Protein AF-A0A2N0MJ46-F1 (afdb_monomer_lite)

Foldseek 3Di:
DLPDDPVNVVCVVVVNDDDDPSSLCSVCVVVVHDSVVVDDDPPDQDFWDKAAEDDDDDPPPPPPDADDWFFWAWDDDPPGIYTYTCDDPVVVVVVVDDGPFIFRHAQDPPRMTTTRD

Radius of gyration: 18.09 Å; chains: 1; bounding box: 48×27×43 Å

Structure (mmCIF, N/CA/C/O backbone):
data_AF-A0A2N0MJ46-F1
#
_entry.id   AF-A0A2N0MJ46-F1
#
loop_
_atom_site.group_PDB
_atom_site.id
_atom_site.type_symbol
_atom_site.label_atom_id
_atom_site.label_alt_id
_atom_site.label_comp_id
_atom_site.label_asym_id
_atom_site.label_entity_id
_atom_site.label_seq_id
_atom_site.pdbx_PDB_ins_code
_atom_site.Cartn_x
_atom_site.Cartn_y
_atom_site.Cartn_z
_atom_site.occupancy
_atom_site.B_iso_or_equiv
_atom_site.auth_seq_id
_atom_site.auth_comp_id
_atom_site.auth_asym_id
_atom_site.auth_atom_id
_atom_site.pdbx_PDB_model_num
ATOM 1 N N . MET A 1 1 ? -19.581 -3.647 9.962 1.00 55.12 1 MET A N 1
ATOM 2 C CA . MET A 1 1 ? -19.184 -2.221 9.886 1.00 55.12 1 MET A CA 1
ATOM 3 C C . MET A 1 1 ? -18.593 -1.811 11.228 1.00 55.12 1 MET A C 1
ATOM 5 O O . MET A 1 1 ? -19.254 -2.005 12.239 1.00 55.12 1 MET A O 1
ATOM 9 N N . ALA A 1 2 ? -17.362 -1.299 11.264 1.00 61.75 2 ALA A N 1
ATOM 10 C CA . ALA A 1 2 ? -16.592 -1.072 12.497 1.00 61.75 2 ALA A CA 1
ATOM 11 C C . ALA A 1 2 ? -17.098 0.084 13.399 1.00 61.75 2 ALA A C 1
ATOM 13 O O . ALA A 1 2 ? -16.410 0.467 14.335 1.00 61.75 2 ALA A O 1
ATOM 14 N N . GLY A 1 3 ? -18.298 0.632 13.159 1.00 71.75 3 GLY A N 1
ATOM 15 C CA . GLY A 1 3 ? -18.901 1.681 13.995 1.00 71.75 3 GLY A CA 1
ATOM 16 C C . GLY A 1 3 ? -18.181 3.033 13.950 1.00 71.75 3 GLY A C 1
ATOM 17 O O . GLY A 1 3 ? -18.291 3.804 14.894 1.00 71.75 3 GLY A O 1
ATOM 18 N N . ILE A 1 4 ? -17.435 3.306 12.877 1.00 79.00 4 ILE A N 1
ATOM 19 C CA . ILE A 1 4 ? -16.627 4.518 12.702 1.00 79.00 4 ILE A CA 1
ATOM 20 C C . ILE A 1 4 ? -17.456 5.558 11.936 1.00 79.00 4 ILE A C 1
ATOM 22 O O . ILE A 1 4 ? -18.102 5.220 10.941 1.00 79.00 4 ILE A O 1
ATOM 26 N N . SER A 1 5 ? -17.459 6.817 12.386 1.00 82.56 5 SER A N 1
ATOM 27 C CA . SER A 1 5 ? -18.126 7.901 11.654 1.00 82.56 5 SER A CA 1
ATOM 28 C C . SER A 1 5 ? -17.392 8.200 10.339 1.00 82.56 5 SER A C 1
ATOM 30 O O . SER A 1 5 ? -16.179 8.011 10.239 1.00 82.56 5 SER A O 1
ATOM 32 N N . ARG A 1 6 ? -18.101 8.724 9.327 1.00 81.25 6 ARG A N 1
ATOM 33 C CA . ARG A 1 6 ? -17.458 9.134 8.061 1.00 81.25 6 ARG A CA 1
ATOM 34 C C . ARG A 1 6 ? -16.389 10.210 8.262 1.00 81.25 6 ARG A C 1
ATOM 36 O O . ARG A 1 6 ? -15.414 10.226 7.526 1.00 81.25 6 ARG A O 1
ATOM 43 N N . GLN A 1 7 ? -16.561 11.083 9.253 1.00 77.75 7 GLN A N 1
ATOM 44 C CA . GLN A 1 7 ? -15.575 12.115 9.578 1.00 77.75 7 GLN A CA 1
ATOM 45 C C . GLN A 1 7 ? -14.304 11.517 10.185 1.00 77.75 7 GLN A C 1
ATOM 47 O O . GLN A 1 7 ? -13.212 11.906 9.794 1.00 77.75 7 GLN A O 1
ATOM 52 N N . ALA A 1 8 ? -14.434 10.536 11.085 1.00 73.25 8 ALA A N 1
ATOM 53 C CA . ALA A 1 8 ? -13.282 9.834 11.644 1.00 73.25 8 ALA A CA 1
ATOM 54 C C . ALA A 1 8 ? -12.556 9.002 10.576 1.00 73.25 8 ALA A C 1
ATOM 56 O O . ALA A 1 8 ? -11.333 8.970 10.559 1.00 73.25 8 ALA A O 1
ATOM 57 N N . TYR A 1 9 ? -13.295 8.395 9.644 1.00 77.81 9 TYR A N 1
ATOM 58 C CA . TYR A 1 9 ? -12.706 7.7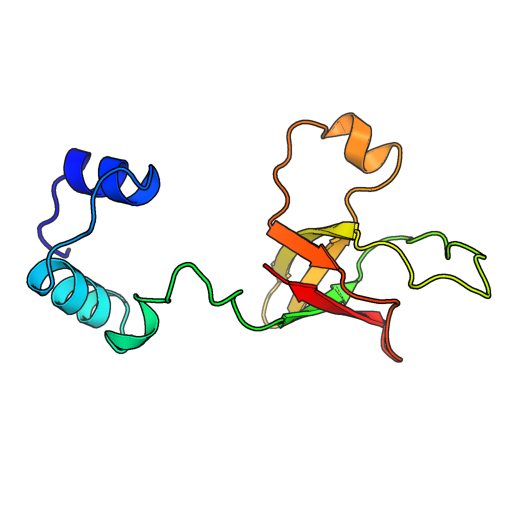23 8.486 1.00 77.81 9 TYR A CA 1
ATOM 59 C C . TYR A 1 9 ? -11.906 8.696 7.603 1.00 77.81 9 TYR A C 1
ATOM 61 O O . TYR A 1 9 ? -10.736 8.451 7.332 1.00 77.81 9 TYR A O 1
ATOM 69 N N . ALA A 1 10 ? -12.500 9.836 7.230 1.00 76.81 10 ALA A N 1
ATOM 70 C CA . ALA A 1 10 ? -11.824 10.855 6.426 1.00 76.81 10 ALA A CA 1
ATOM 71 C C . ALA A 1 10 ? -10.594 11.446 7.137 1.00 76.81 10 ALA A C 1
ATOM 73 O O . ALA A 1 10 ? -9.590 11.730 6.495 1.00 76.81 10 ALA A O 1
ATOM 74 N N . ALA A 1 11 ? -10.645 11.602 8.463 1.00 72.88 11 ALA A N 1
ATOM 75 C CA . ALA A 1 11 ? -9.510 12.083 9.243 1.00 72.88 11 ALA A CA 1
ATOM 76 C C . ALA A 1 11 ? -8.341 11.083 9.254 1.00 72.88 11 ALA A C 1
ATOM 78 O O . ALA A 1 11 ? -7.189 11.512 9.189 1.00 72.88 11 ALA A O 1
ATOM 79 N N . VAL A 1 12 ? -8.632 9.775 9.300 1.00 77.38 12 VAL A N 1
ATOM 80 C CA . VAL A 1 12 ? -7.624 8.709 9.179 1.00 77.38 12 VAL A CA 1
ATOM 81 C C . VAL A 1 12 ? -7.038 8.672 7.765 1.00 77.38 12 VAL A C 1
ATOM 83 O O . VAL A 1 12 ? -5.819 8.645 7.638 1.00 77.38 12 VAL A O 1
ATOM 86 N N . GLU A 1 13 ? -7.860 8.754 6.711 1.00 78.25 13 GLU A N 1
ATOM 87 C CA . GLU A 1 13 ? -7.355 8.826 5.323 1.00 78.25 13 GLU A CA 1
ATOM 88 C C . GLU A 1 13 ? -6.494 10.071 5.080 1.00 78.25 13 GLU A C 1
ATOM 90 O O . GLU A 1 13 ? -5.468 9.999 4.411 1.00 78.25 13 GLU A O 1
ATOM 95 N N . ALA A 1 14 ? -6.859 11.204 5.679 1.00 77.88 14 ALA A N 1
ATOM 96 C CA . ALA A 1 14 ? -6.078 12.434 5.599 1.00 77.88 14 ALA A CA 1
ATOM 97 C C . ALA A 1 14 ? -4.828 12.434 6.505 1.00 77.88 14 ALA A C 1
ATOM 99 O O . ALA A 1 14 ? -4.145 13.452 6.585 1.00 77.88 14 ALA A O 1
ATOM 100 N N . SER A 1 15 ? -4.535 11.341 7.223 1.00 72.12 15 SER A N 1
ATOM 101 C CA . SER A 1 15 ? -3.455 11.258 8.226 1.00 72.12 15 SER A CA 1
ATOM 102 C C . SER A 1 15 ? -3.544 12.310 9.347 1.00 72.12 15 SER A C 1
ATOM 104 O O . SER A 1 15 ? -2.549 12.662 9.974 1.00 72.12 15 SER A O 1
ATOM 106 N N . THR A 1 16 ? -4.744 12.826 9.622 1.00 73.00 16 THR A N 1
ATOM 107 C CA . THR A 1 16 ? -4.995 13.883 10.626 1.00 73.00 16 THR A CA 1
ATOM 108 C C . THR A 1 16 ? -5.477 13.348 11.975 1.00 73.00 16 THR A C 1
ATOM 110 O O . THR A 1 16 ? -5.630 14.116 12.924 1.00 73.00 16 THR A O 1
ATOM 113 N N . ALA A 1 17 ? -5.713 12.039 12.085 1.00 72.31 17 ALA A N 1
ATOM 114 C CA . ALA A 1 17 ? -6.091 11.388 13.332 1.00 72.31 17 ALA A CA 1
ATOM 115 C C . ALA A 1 17 ? -5.546 9.958 13.406 1.00 72.31 17 ALA A C 1
ATOM 117 O O . ALA A 1 17 ? -5.689 9.179 12.464 1.00 72.31 17 ALA A O 1
ATOM 118 N N . THR A 1 18 ? -4.991 9.586 14.560 1.00 76.62 18 THR A N 1
ATOM 119 C CA . THR A 1 18 ? -4.629 8.197 14.857 1.00 76.62 18 THR A CA 1
ATOM 120 C C . THR A 1 18 ? -5.877 7.449 15.341 1.00 76.62 18 THR A C 1
ATOM 122 O O . THR A 1 18 ? -6.502 7.890 16.312 1.00 76.62 18 THR A O 1
ATOM 125 N N . PRO A 1 19 ? -6.279 6.332 14.704 1.00 78.12 19 PRO A N 1
ATOM 126 C CA . PRO A 1 19 ? -7.427 5.560 15.163 1.00 78.12 19 PRO A CA 1
ATOM 127 C C . PRO A 1 19 ? -7.168 4.987 16.562 1.00 78.12 19 PRO A C 1
ATOM 129 O O . PRO A 1 19 ? -6.048 4.594 16.891 1.00 78.12 19 PRO A O 1
ATOM 132 N N . SER A 1 20 ? -8.211 4.914 17.395 1.00 85.19 20 SER A N 1
ATOM 133 C CA . SER A 1 20 ? -8.093 4.265 18.703 1.00 85.19 20 SER A CA 1
ATOM 134 C C . SER A 1 20 ? -7.818 2.766 18.546 1.00 85.19 20 SER A C 1
ATOM 136 O O . SER A 1 20 ? -8.206 2.141 17.554 1.00 85.19 20 SER A O 1
ATOM 138 N N . THR A 1 21 ? -7.198 2.156 19.559 1.00 87.19 21 THR A N 1
ATOM 139 C CA . THR A 1 21 ? -6.909 0.714 19.569 1.00 87.19 21 THR A CA 1
ATOM 140 C C . THR A 1 21 ? -8.171 -0.131 19.373 1.00 87.19 21 THR A C 1
ATOM 142 O O . THR A 1 21 ? -8.145 -1.124 18.652 1.00 87.19 21 THR A O 1
ATOM 145 N N . GLU A 1 22 ? -9.301 0.282 19.954 1.00 88.69 22 GLU A N 1
ATOM 146 C CA . GLU A 1 22 ? -10.588 -0.397 19.773 1.00 88.69 22 GLU A CA 1
ATOM 147 C C . GLU A 1 22 ? -11.043 -0.381 18.305 1.00 88.69 22 GLU A C 1
ATOM 149 O O . GLU A 1 22 ? -11.455 -1.411 17.765 1.00 88.69 22 GLU A O 1
ATOM 154 N N . VAL A 1 23 ? -10.934 0.770 17.634 1.00 86.81 23 VAL A N 1
ATOM 155 C CA . VAL A 1 23 ? -11.288 0.908 16.215 1.00 86.81 23 VAL A CA 1
ATOM 156 C C . VAL A 1 23 ? -10.387 0.034 15.344 1.00 86.81 23 VAL A C 1
ATOM 158 O O . VAL A 1 23 ? -10.892 -0.670 14.467 1.00 86.81 23 VAL A O 1
ATOM 161 N N . ALA A 1 24 ? -9.082 0.012 15.617 1.00 88.56 24 ALA A N 1
ATOM 162 C CA . ALA A 1 24 ? -8.138 -0.830 14.889 1.00 88.56 24 ALA A CA 1
ATOM 163 C C . ALA A 1 24 ? -8.451 -2.328 15.040 1.00 88.56 24 ALA A C 1
ATOM 165 O O . ALA A 1 24 ? -8.473 -3.061 14.054 1.00 88.56 24 ALA A O 1
ATOM 166 N N . LEU A 1 25 ? -8.789 -2.790 16.248 1.00 89.94 25 LEU A N 1
ATOM 167 C CA . LEU A 1 25 ? -9.185 -4.185 16.476 1.00 89.94 25 LEU A CA 1
ATOM 168 C C . LEU A 1 25 ? -10.469 -4.552 15.719 1.00 89.94 25 LEU A C 1
ATOM 170 O O . LEU A 1 25 ? -10.551 -5.616 15.104 1.00 89.94 25 LEU A O 1
ATOM 174 N N . ARG A 1 26 ? -11.468 -3.661 15.708 1.00 89.12 26 ARG A N 1
ATOM 175 C CA . ARG A 1 26 ? -12.717 -3.882 14.959 1.00 89.12 26 ARG A CA 1
ATOM 176 C C . ARG A 1 26 ? -12.487 -3.898 13.448 1.00 89.12 26 ARG A C 1
ATOM 178 O O . ARG A 1 26 ? -13.142 -4.672 12.749 1.00 89.12 26 ARG A O 1
ATOM 185 N N . LEU A 1 27 ? -11.568 -3.070 12.948 1.00 87.00 27 LEU A N 1
ATOM 186 C CA . LEU A 1 27 ? -11.137 -3.085 11.549 1.00 87.00 27 LEU A CA 1
ATOM 187 C C . LEU A 1 27 ? -10.432 -4.395 11.195 1.00 87.00 27 LEU A C 1
ATOM 189 O O . LEU A 1 27 ? -10.777 -4.996 10.184 1.00 87.00 27 LEU A O 1
ATOM 193 N N . ALA A 1 28 ? -9.527 -4.880 12.047 1.00 90.00 28 ALA A N 1
ATOM 194 C CA . ALA A 1 28 ? -8.810 -6.135 11.825 1.00 90.00 28 ALA A CA 1
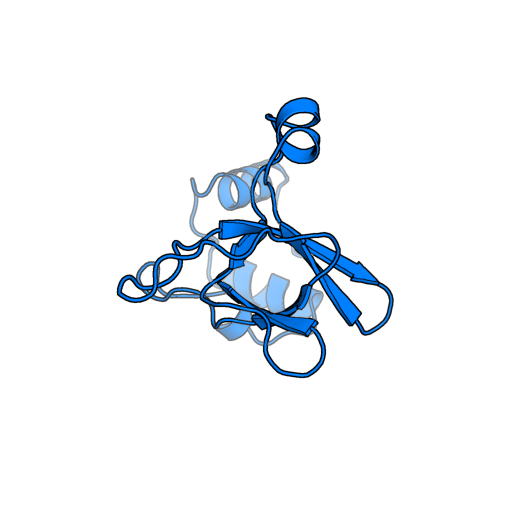ATOM 195 C C . ALA A 1 28 ? -9.786 -7.315 11.661 1.00 90.00 28 ALA A C 1
ATOM 197 O O . ALA A 1 28 ? -9.711 -8.058 10.682 1.00 90.00 28 ALA A O 1
ATOM 198 N N . VAL A 1 29 ? -10.784 -7.409 12.550 1.00 89.69 29 VAL A N 1
ATOM 199 C CA . VAL A 1 29 ? -11.859 -8.413 12.460 1.00 89.69 29 VAL A CA 1
ATOM 200 C C . VAL A 1 29 ? -12.662 -8.268 11.166 1.00 89.69 29 VAL A C 1
ATOM 202 O O . VAL A 1 29 ? -12.926 -9.262 10.494 1.00 89.69 29 VAL A O 1
ATOM 205 N N . ALA A 1 30 ? -13.045 -7.043 10.796 1.00 89.31 30 ALA A N 1
ATOM 206 C CA . ALA A 1 30 ? -13.833 -6.798 9.588 1.00 89.31 30 ALA A CA 1
ATOM 207 C C . ALA A 1 30 ? -13.067 -7.113 8.289 1.00 89.31 30 ALA A C 1
ATOM 209 O O . ALA A 1 30 ? -13.690 -7.508 7.307 1.00 89.31 30 ALA A O 1
ATOM 210 N N . LEU A 1 31 ? -11.742 -6.943 8.293 1.00 87.75 31 LEU A N 1
ATOM 211 C CA . LEU A 1 31 ? -10.850 -7.215 7.162 1.00 87.75 31 LEU A CA 1
ATOM 212 C C . LEU A 1 31 ? -10.337 -8.666 7.130 1.00 87.75 31 LEU A C 1
ATOM 214 O O . LEU A 1 31 ? -9.652 -9.043 6.184 1.00 87.75 31 LEU A O 1
ATOM 218 N N . GLY A 1 32 ? -10.636 -9.480 8.150 1.00 89.00 32 GLY A N 1
ATOM 219 C CA . GLY A 1 32 ? -10.092 -10.837 8.272 1.00 89.00 32 GLY A CA 1
ATOM 220 C C . GLY A 1 32 ? -8.567 -10.867 8.444 1.00 89.00 32 GLY A C 1
ATOM 221 O O . GLY A 1 32 ? -7.926 -11.857 8.097 1.00 89.00 32 GLY A O 1
ATOM 222 N N . ALA A 1 33 ? -7.985 -9.782 8.958 1.00 90.38 33 ALA A N 1
ATOM 223 C CA . ALA A 1 33 ? -6.549 -9.609 9.139 1.00 90.38 33 ALA A CA 1
ATOM 224 C C . ALA A 1 33 ? -6.187 -9.558 10.630 1.00 90.38 33 ALA A C 1
ATOM 226 O O . ALA A 1 33 ? -7.037 -9.354 11.497 1.00 90.38 33 ALA A O 1
ATOM 227 N N . ARG A 1 34 ? -4.901 -9.735 10.947 1.00 89.56 34 ARG A N 1
ATOM 228 C CA . ARG A 1 34 ? -4.404 -9.469 12.302 1.00 89.56 34 ARG A CA 1
ATOM 229 C C . ARG A 1 34 ? -4.206 -7.970 12.506 1.00 89.56 34 ARG A C 1
ATOM 231 O O . ARG A 1 34 ? -3.930 -7.248 11.554 1.00 89.56 34 ARG A O 1
ATOM 238 N N . VAL A 1 35 ? -4.319 -7.510 13.749 1.00 89.06 35 VAL A N 1
ATOM 239 C CA . VAL A 1 35 ? -4.196 -6.081 14.073 1.00 89.06 35 VAL A CA 1
ATOM 240 C C . VAL A 1 35 ? -2.806 -5.524 13.755 1.00 89.06 35 VAL A C 1
ATOM 242 O O . VAL A 1 35 ? -2.711 -4.381 13.327 1.00 89.06 35 VAL A O 1
ATOM 245 N N . ASP A 1 36 ? -1.750 -6.336 13.857 1.00 86.50 36 ASP A N 1
ATOM 246 C CA . ASP A 1 36 ? -0.383 -5.950 13.480 1.00 86.50 36 ASP A CA 1
ATOM 247 C C . ASP A 1 36 ? -0.244 -5.584 11.996 1.00 86.50 36 ASP A C 1
ATOM 249 O O . ASP A 1 36 ? 0.625 -4.800 11.647 1.00 86.50 36 ASP A O 1
ATOM 253 N N . ARG A 1 37 ? -1.138 -6.065 11.120 1.00 86.19 37 ARG A N 1
ATOM 254 C CA . ARG A 1 37 ? -1.148 -5.699 9.693 1.00 86.19 37 ARG A CA 1
ATOM 255 C C . ARG A 1 37 ? -1.728 -4.311 9.413 1.00 86.19 37 ARG A C 1
ATOM 257 O O . ARG A 1 37 ? -1.649 -3.863 8.276 1.00 86.19 37 ARG A O 1
ATOM 264 N N . LEU A 1 38 ? -2.342 -3.663 10.405 1.00 86.06 38 LEU A N 1
ATOM 265 C CA . LEU A 1 38 ? -2.929 -2.324 10.265 1.00 86.06 38 LEU A CA 1
ATOM 266 C C . LEU A 1 38 ? -1.985 -1.203 10.707 1.00 86.06 38 LEU A C 1
ATOM 268 O O . LEU A 1 38 ? -2.314 -0.035 10.522 1.00 86.06 38 LEU A O 1
ATOM 272 N N . PHE A 1 39 ? -0.852 -1.548 11.319 1.00 83.69 39 PHE A N 1
ATOM 273 C CA . PHE A 1 39 ? 0.101 -0.592 11.864 1.00 83.69 39 PHE A CA 1
ATOM 274 C C . PHE A 1 39 ? 1.479 -0.807 11.243 1.00 83.69 39 PHE A C 1
ATOM 276 O O . PHE A 1 39 ? 1.927 -1.938 11.083 1.00 83.69 39 PHE A O 1
ATOM 283 N N . SER A 1 40 ? 2.162 0.294 10.955 1.00 77.88 40 SER A N 1
ATOM 284 C CA . SER A 1 40 ? 3.585 0.341 10.626 1.00 77.88 40 SER A CA 1
ATOM 285 C C . SER A 1 40 ? 4.222 1.508 11.377 1.00 77.88 40 SER A C 1
ATOM 287 O O . SER A 1 40 ? 3.538 2.465 11.760 1.00 77.88 40 SER A O 1
ATOM 289 N N . LEU A 1 41 ? 5.526 1.428 11.630 1.00 79.94 41 LEU A N 1
ATOM 290 C CA . LEU A 1 41 ? 6.276 2.580 12.124 1.00 79.94 41 LEU A CA 1
ATOM 291 C C . LEU A 1 41 ? 6.503 3.548 10.958 1.00 79.94 41 LEU A C 1
ATOM 293 O O . LEU A 1 41 ? 6.791 3.114 9.850 1.00 79.94 41 LEU A O 1
ATOM 297 N N . ALA A 1 42 ? 6.394 4.858 11.198 1.00 70.56 42 ALA A N 1
ATOM 298 C CA . ALA A 1 42 ? 6.521 5.874 10.141 1.00 70.56 42 ALA A CA 1
ATOM 299 C C . ALA A 1 42 ? 7.884 5.848 9.418 1.00 70.56 42 ALA A C 1
ATOM 301 O O . ALA A 1 42 ? 8.014 6.352 8.308 1.00 70.56 42 ALA A O 1
ATOM 302 N N . GLU A 1 43 ? 8.895 5.268 10.060 1.00 71.88 43 GLU A N 1
ATOM 303 C CA . GLU A 1 43 ? 10.261 5.126 9.555 1.00 71.88 43 GLU A CA 1
ATOM 304 C C . GLU A 1 43 ? 10.461 3.824 8.757 1.00 71.88 43 GLU A C 1
ATOM 306 O O . GLU A 1 43 ? 11.434 3.700 8.013 1.00 71.88 43 GLU A O 1
ATOM 311 N N . GLU A 1 44 ? 9.548 2.856 8.881 1.00 73.50 44 GLU A N 1
ATOM 312 C CA . GLU A 1 44 ? 9.587 1.619 8.107 1.00 73.50 44 GLU A CA 1
ATOM 313 C C . GLU A 1 44 ? 8.938 1.853 6.746 1.00 73.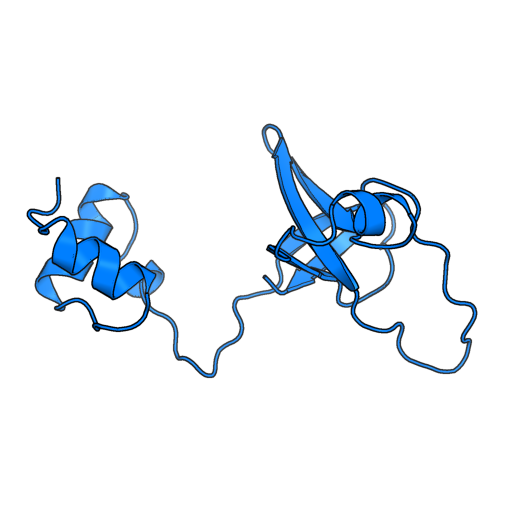50 44 GLU A C 1
ATOM 315 O O . GLU A 1 44 ? 7.721 2.006 6.619 1.00 73.50 44 GLU A O 1
ATOM 320 N N . SER A 1 45 ? 9.767 1.847 5.701 1.00 70.56 45 SER A N 1
ATOM 321 C CA . SER A 1 45 ? 9.245 1.716 4.345 1.00 70.56 45 SER A CA 1
ATOM 322 C C . SER A 1 45 ? 8.535 0.364 4.227 1.00 70.56 45 SER A C 1
ATOM 324 O O . SER A 1 45 ? 9.069 -0.642 4.709 1.00 70.56 45 SER A O 1
ATOM 326 N N . PRO A 1 46 ? 7.340 0.307 3.613 1.00 74.94 46 PRO A N 1
ATOM 327 C CA . PRO A 1 46 ? 6.667 -0.963 3.389 1.00 74.94 46 PRO A CA 1
ATOM 328 C C . PRO A 1 46 ? 7.591 -1.910 2.607 1.00 74.94 46 PRO A C 1
ATOM 330 O O . PRO A 1 46 ? 8.439 -1.453 1.846 1.00 74.94 46 PRO A O 1
ATOM 333 N N . PRO A 1 47 ? 7.490 -3.233 2.785 1.00 81.44 47 PRO A N 1
ATOM 334 C CA . PRO A 1 47 ? 8.370 -4.150 2.075 1.00 81.44 47 PRO A CA 1
ATOM 335 C C . PRO A 1 47 ? 8.193 -3.992 0.561 1.00 81.44 47 PRO A C 1
ATOM 337 O O . PRO A 1 47 ? 7.064 -3.867 0.077 1.00 81.44 47 PRO A O 1
ATOM 340 N N . ALA A 1 48 ? 9.303 -4.037 -0.177 1.00 86.94 48 ALA A N 1
ATOM 341 C CA . ALA A 1 48 ? 9.252 -4.044 -1.629 1.00 86.94 48 ALA A CA 1
ATOM 342 C C . ALA A 1 48 ? 8.428 -5.243 -2.127 1.00 86.94 48 ALA A C 1
ATOM 344 O O . ALA A 1 48 ? 8.507 -6.354 -1.591 1.00 86.94 48 ALA A O 1
ATOM 345 N N . VAL A 1 49 ? 7.624 -5.013 -3.159 1.00 89.31 49 VAL A N 1
ATOM 346 C CA . VAL A 1 49 ? 6.779 -6.022 -3.799 1.00 89.31 49 VAL A CA 1
ATOM 347 C C . VAL A 1 49 ? 7.273 -6.295 -5.211 1.00 89.31 49 VAL A C 1
ATOM 349 O O . VAL A 1 49 ? 7.710 -5.385 -5.914 1.00 89.31 49 VAL A O 1
ATOM 352 N N . GLN A 1 50 ? 7.190 -7.550 -5.648 1.00 90.44 50 GLN A N 1
ATOM 353 C CA . GLN A 1 50 ? 7.490 -7.891 -7.035 1.00 90.44 50 GLN A CA 1
ATOM 354 C C . GLN A 1 50 ? 6.271 -7.672 -7.923 1.00 90.44 50 GLN A C 1
ATOM 356 O O . GLN A 1 50 ? 5.173 -8.147 -7.626 1.00 90.44 50 GLN A O 1
ATOM 361 N N . ALA A 1 51 ? 6.488 -6.978 -9.034 1.00 90.62 51 ALA A N 1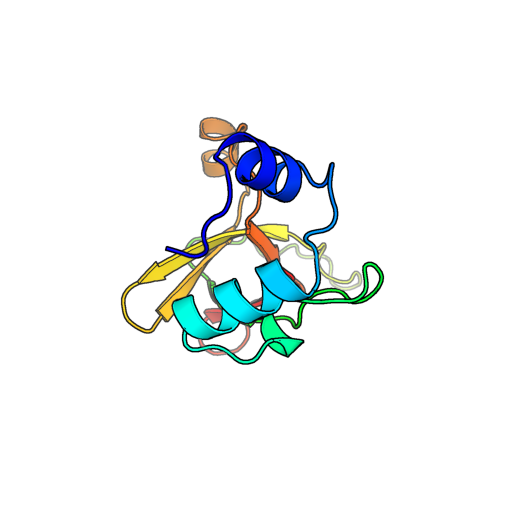
ATOM 362 C CA . ALA A 1 51 ? 5.477 -6.718 -10.042 1.00 90.62 51 ALA A CA 1
ATOM 363 C C . ALA A 1 51 ? 6.040 -6.955 -11.445 1.00 90.62 51 ALA A C 1
ATOM 365 O O . ALA A 1 51 ? 7.224 -6.759 -11.704 1.00 90.62 51 ALA A O 1
ATOM 366 N N . GLU A 1 52 ? 5.186 -7.365 -12.370 1.00 91.06 52 GLU A N 1
ATOM 367 C CA . GLU A 1 52 ? 5.541 -7.541 -13.771 1.00 91.06 52 GLU A CA 1
ATOM 368 C C . GLU A 1 52 ? 5.504 -6.195 -14.494 1.00 91.06 52 GLU A C 1
ATOM 370 O O . GLU A 1 52 ? 4.478 -5.515 -14.537 1.00 91.06 52 GLU A O 1
ATOM 375 N N . LEU A 1 53 ? 6.629 -5.806 -15.074 1.00 88.06 53 LEU A N 1
ATOM 376 C CA . LEU A 1 53 ? 6.797 -4.539 -15.761 1.00 88.06 53 LEU A CA 1
ATOM 377 C C . LEU A 1 53 ? 6.000 -4.524 -17.074 1.00 88.06 53 LEU A C 1
ATOM 379 O O . LEU A 1 53 ? 6.218 -5.340 -17.960 1.00 88.06 53 LEU A O 1
ATOM 383 N N . VAL A 1 54 ? 5.093 -3.572 -17.262 1.00 86.38 54 VAL A N 1
ATOM 384 C CA . VAL A 1 54 ? 4.317 -3.444 -18.503 1.00 86.38 54 VAL A CA 1
ATOM 385 C C . VAL A 1 54 ? 4.627 -2.114 -19.173 1.00 86.38 54 VAL A C 1
ATOM 387 O O . VAL A 1 54 ? 4.370 -1.046 -18.619 1.00 86.38 54 VAL A O 1
ATOM 390 N N . GLY A 1 55 ? 5.135 -2.185 -20.404 1.00 76.00 55 GLY A N 1
ATOM 391 C CA . GLY A 1 55 ? 5.551 -1.029 -21.200 1.00 76.00 55 GLY A CA 1
ATOM 392 C C . GLY A 1 55 ? 7.070 -0.931 -21.353 1.00 76.00 55 GLY A C 1
ATOM 393 O O . GLY A 1 55 ? 7.824 -1.646 -20.702 1.00 76.00 55 GLY A O 1
ATOM 394 N N . ALA A 1 56 ? 7.520 -0.058 -22.254 1.00 64.81 56 ALA A N 1
ATOM 395 C CA . ALA A 1 56 ? 8.942 0.146 -22.497 1.00 64.81 56 ALA A CA 1
ATOM 396 C C . ALA A 1 56 ? 9.540 1.075 -21.433 1.00 64.81 56 ALA A C 1
ATOM 398 O O . ALA A 1 56 ? 9.107 2.218 -21.277 1.00 64.81 56 ALA A O 1
ATOM 399 N N . VAL A 1 57 ? 10.557 0.586 -20.730 1.00 63.81 57 VAL A N 1
ATOM 400 C CA . VAL A 1 57 ? 11.532 1.429 -20.037 1.00 63.81 57 VAL A CA 1
ATOM 401 C C . VAL A 1 57 ? 12.714 1.532 -20.982 1.00 63.81 57 VAL A C 1
ATOM 403 O O . VAL A 1 57 ? 13.326 0.510 -21.291 1.00 63.81 57 VAL A O 1
ATOM 406 N N . GLU A 1 58 ? 13.023 2.728 -21.479 1.00 58.66 58 GLU A N 1
ATOM 407 C CA . GLU A 1 58 ? 14.291 2.888 -22.185 1.00 58.66 58 GLU A CA 1
ATOM 408 C C . GLU A 1 58 ? 15.423 2.656 -21.176 1.00 58.66 58 GLU A C 1
ATOM 410 O O . GLU A 1 58 ? 15.424 3.285 -20.110 1.00 58.66 58 GLU A O 1
ATOM 415 N N . PRO A 1 59 ? 16.344 1.713 -21.439 1.00 55.16 59 PRO A N 1
ATOM 416 C CA . PRO A 1 59 ? 17.455 1.471 -20.540 1.00 55.16 59 PRO A CA 1
ATOM 417 C C . PRO A 1 59 ? 18.330 2.722 -20.522 1.00 55.16 59 PRO A C 1
ATOM 419 O O . PRO A 1 59 ? 18.904 3.112 -21.537 1.00 55.16 59 PRO A O 1
ATOM 422 N N . GLU A 1 60 ? 18.432 3.364 -19.362 1.00 53.56 60 GLU A N 1
ATOM 423 C CA . GLU A 1 60 ? 19.370 4.463 -19.179 1.00 53.56 60 GLU A CA 1
ATOM 424 C C . GLU A 1 60 ? 20.787 3.885 -19.214 1.00 53.56 60 GLU A C 1
ATOM 426 O O . GLU A 1 60 ? 21.225 3.183 -18.304 1.00 53.56 60 GLU A O 1
ATOM 431 N N . THR A 1 61 ? 21.486 4.142 -20.319 1.00 45.84 61 THR A N 1
ATOM 432 C CA . THR A 1 61 ? 22.858 3.714 -20.618 1.00 45.84 61 THR A CA 1
ATOM 433 C C . THR A 1 61 ? 23.892 4.477 -19.786 1.00 45.84 61 THR A C 1
ATOM 435 O O . THR A 1 61 ? 24.808 5.102 -20.316 1.00 45.84 61 THR A O 1
ATOM 438 N N . SER A 1 62 ? 23.757 4.425 -18.465 1.00 50.75 62 SER A N 1
ATOM 439 C CA . SER A 1 62 ? 24.713 4.988 -17.514 1.00 50.75 62 SER A CA 1
ATOM 440 C C . SER A 1 62 ? 25.463 3.840 -16.853 1.00 50.75 62 SER A C 1
ATOM 442 O O . SER A 1 62 ? 25.106 3.381 -15.778 1.00 50.75 62 SER A O 1
ATOM 444 N N . ILE A 1 63 ? 26.527 3.373 -17.507 1.00 53.56 63 ILE A N 1
ATOM 445 C CA . ILE A 1 63 ? 27.318 2.181 -17.135 1.00 53.56 63 ILE A CA 1
ATOM 446 C C . ILE A 1 63 ? 27.963 2.299 -15.728 1.00 53.56 63 ILE A C 1
ATOM 448 O O . ILE A 1 63 ? 28.492 1.328 -15.207 1.00 53.56 63 ILE A O 1
ATOM 452 N N . ASN A 1 64 ? 27.902 3.478 -15.094 1.00 51.88 64 ASN A N 1
ATOM 453 C CA . ASN A 1 64 ? 28.548 3.785 -13.813 1.00 51.88 64 ASN A CA 1
ATOM 454 C C . ASN A 1 64 ? 27.636 4.485 -12.785 1.00 51.88 64 ASN A C 1
ATOM 456 O O . ASN A 1 64 ? 28.150 5.086 -11.842 1.00 51.88 64 ASN A O 1
ATOM 460 N N . GLN A 1 65 ? 26.308 4.457 -12.942 1.00 52.12 65 GLN A N 1
ATOM 461 C CA . GLN A 1 65 ? 25.391 4.991 -11.925 1.00 52.12 65 GLN A CA 1
ATOM 462 C C . GLN A 1 65 ? 24.263 3.993 -11.643 1.00 52.12 65 GLN A C 1
ATOM 464 O O . GLN A 1 65 ? 23.775 3.370 -12.588 1.00 52.12 65 GLN A O 1
ATOM 469 N N . PRO A 1 66 ? 23.834 3.830 -10.375 1.00 56.53 66 PRO A N 1
ATOM 470 C CA . PRO A 1 66 ? 22.608 3.104 -10.072 1.00 56.53 66 PRO A CA 1
ATOM 471 C C . PRO A 1 66 ? 21.478 3.710 -10.902 1.00 56.53 66 PRO A C 1
ATOM 473 O O . PRO A 1 66 ? 21.343 4.935 -10.948 1.00 56.53 66 PRO A O 1
ATOM 476 N N . ALA A 1 67 ? 20.698 2.871 -11.586 1.00 62.53 67 ALA A N 1
ATOM 477 C CA . ALA A 1 67 ? 19.548 3.359 -12.333 1.00 62.53 67 ALA A CA 1
ATOM 478 C C . ALA A 1 67 ? 18.648 4.167 -11.376 1.00 62.53 67 ALA A C 1
ATOM 480 O O . ALA A 1 67 ? 18.360 3.680 -10.279 1.00 62.53 67 ALA A O 1
ATOM 481 N N . PRO A 1 68 ? 18.231 5.393 -11.740 1.00 66.81 68 PRO A N 1
ATOM 482 C CA . PRO A 1 68 ? 17.401 6.200 -10.860 1.00 66.81 68 PRO A CA 1
ATOM 483 C C . PRO A 1 68 ? 16.077 5.481 -10.592 1.00 66.81 68 PRO A C 1
ATOM 485 O O . PRO A 1 68 ? 15.507 4.847 -11.489 1.00 66.81 68 PRO A O 1
ATOM 488 N N . SER A 1 69 ? 15.576 5.595 -9.361 1.00 76.50 69 SER A N 1
ATOM 489 C CA . SER A 1 69 ? 14.273 5.043 -9.009 1.00 76.50 69 SER A CA 1
ATOM 490 C C . SER A 1 69 ? 13.180 5.696 -9.858 1.00 76.50 69 SER A C 1
ATOM 492 O O . SER A 1 69 ? 13.145 6.917 -10.036 1.00 76.50 69 SER A O 1
ATOM 494 N N . ARG A 1 70 ? 12.286 4.882 -10.433 1.00 83.31 70 ARG A N 1
ATOM 495 C CA . ARG A 1 70 ? 11.219 5.374 -11.324 1.00 83.31 70 ARG A CA 1
ATOM 496 C C . ARG A 1 70 ? 9.852 5.218 -10.707 1.00 83.31 70 ARG A C 1
ATOM 498 O O . ARG A 1 70 ? 9.486 4.140 -10.265 1.00 83.31 70 ARG A O 1
ATOM 505 N N . ARG A 1 71 ? 9.052 6.275 -10.794 1.00 86.69 71 ARG A N 1
ATOM 506 C CA . ARG A 1 71 ? 7.633 6.239 -10.437 1.00 86.69 71 ARG A CA 1
ATOM 507 C C . ARG A 1 71 ? 6.890 5.207 -11.284 1.00 86.69 71 ARG A C 1
ATOM 509 O O . ARG A 1 71 ? 7.053 5.181 -12.508 1.00 86.69 71 ARG A O 1
ATOM 516 N N . ALA A 1 72 ? 6.045 4.413 -10.645 1.00 87.62 72 ALA A N 1
ATOM 517 C CA . ALA A 1 72 ? 5.193 3.434 -11.296 1.00 87.62 72 ALA A CA 1
ATOM 518 C C . ALA A 1 72 ? 3.758 3.504 -10.769 1.00 87.62 72 ALA A C 1
ATOM 520 O O . ALA A 1 72 ? 3.497 3.972 -9.664 1.00 87.62 72 ALA A O 1
ATOM 521 N N . THR A 1 73 ? 2.840 3.027 -11.601 1.00 89.81 73 THR A N 1
ATOM 522 C CA . THR A 1 73 ? 1.467 2.691 -11.206 1.00 89.81 73 THR A CA 1
ATOM 523 C C . THR A 1 73 ? 1.336 1.181 -11.127 1.00 89.81 73 THR A C 1
ATOM 525 O O . THR A 1 73 ? 1.908 0.478 -11.968 1.00 89.81 73 THR A O 1
ATOM 528 N N . LEU A 1 74 ? 0.603 0.695 -10.132 1.00 90.69 74 LEU A N 1
ATOM 529 C CA . LEU A 1 74 ? 0.373 -0.715 -9.866 1.00 90.69 74 LEU A CA 1
ATOM 530 C C . LEU A 1 74 ? -1.057 -1.096 -10.244 1.00 90.69 74 LEU A C 1
ATOM 532 O O . LEU A 1 74 ? -2.016 -0.394 -9.940 1.00 90.69 74 LEU A O 1
ATOM 536 N N . ALA A 1 75 ? -1.214 -2.240 -10.905 1.00 90.44 75 ALA A N 1
ATOM 537 C CA . ALA A 1 75 ? -2.523 -2.783 -11.244 1.00 90.44 75 ALA A CA 1
ATOM 538 C C . ALA A 1 75 ? -2.576 -4.285 -10.965 1.00 90.44 75 ALA A C 1
ATOM 540 O O . ALA A 1 75 ? -1.805 -5.061 -11.530 1.00 90.44 75 ALA A O 1
ATOM 541 N N . GLN A 1 76 ? -3.523 -4.704 -10.127 1.00 90.94 76 GLN A N 1
ATOM 542 C CA . GLN A 1 76 ? -3.794 -6.118 -9.887 1.00 90.94 76 GLN A CA 1
ATOM 543 C C . GLN A 1 76 ? -4.673 -6.681 -11.015 1.00 90.94 76 GLN A C 1
ATOM 545 O O . GLN A 1 76 ? -5.827 -6.280 -11.173 1.00 90.94 76 GLN A O 1
ATOM 550 N N . VAL A 1 77 ? -4.150 -7.643 -11.780 1.00 92.25 77 VAL A N 1
ATOM 551 C CA . VAL A 1 77 ? -4.868 -8.354 -12.851 1.00 92.25 77 VAL A CA 1
ATOM 552 C C . VAL A 1 77 ? -4.883 -9.848 -12.539 1.00 92.25 77 VAL A C 1
ATOM 554 O O . VAL A 1 77 ? -3.923 -10.582 -12.783 1.00 92.25 77 VAL A O 1
ATOM 557 N N . GLY A 1 78 ? -5.989 -10.316 -11.959 1.00 91.75 78 GLY A N 1
ATOM 558 C CA . GLY A 1 78 ? -6.079 -11.680 -11.439 1.00 91.75 78 GLY A CA 1
ATOM 559 C C . GLY A 1 78 ? -5.053 -11.900 -10.323 1.00 91.75 78 GLY A C 1
ATOM 560 O O . GLY A 1 78 ? -5.103 -11.225 -9.299 1.00 91.75 78 GLY A O 1
ATOM 561 N N . HIS A 1 79 ? -4.111 -12.822 -10.527 1.00 89.50 79 HIS A N 1
ATOM 562 C CA . HIS A 1 79 ? -3.021 -13.109 -9.582 1.00 89.50 79 HIS A CA 1
ATOM 563 C C . HIS A 1 79 ? -1.719 -12.347 -9.889 1.00 89.50 79 HIS A C 1
ATOM 565 O O . HIS A 1 79 ? -0.731 -12.536 -9.187 1.00 89.50 79 HIS A O 1
ATOM 571 N N . ARG A 1 80 ? -1.695 -11.516 -10.938 1.00 90.38 80 ARG A N 1
ATOM 572 C CA . ARG A 1 80 ? -0.501 -10.788 -11.383 1.00 90.38 80 ARG A CA 1
ATOM 573 C C . ARG A 1 80 ? -0.586 -9.340 -10.936 1.00 90.38 80 ARG A C 1
ATOM 575 O O . ARG A 1 80 ? -1.581 -8.670 -11.208 1.00 90.38 80 ARG A O 1
ATOM 582 N N . LEU A 1 81 ? 0.468 -8.864 -10.288 1.00 92.12 81 LEU A N 1
ATOM 583 C CA . LEU A 1 81 ? 0.662 -7.449 -10.019 1.00 92.12 81 LEU A CA 1
ATOM 584 C C . LEU A 1 81 ? 1.464 -6.865 -11.178 1.00 92.12 81 LEU A C 1
ATOM 586 O O . LEU A 1 81 ? 2.573 -7.321 -11.436 1.00 92.12 81 LEU A O 1
ATOM 590 N N . LEU A 1 82 ? 0.896 -5.908 -11.904 1.00 91.56 82 LEU A N 1
ATOM 591 C CA . LEU A 1 82 ? 1.546 -5.259 -13.039 1.00 91.56 82 LEU A CA 1
ATOM 592 C C . LEU A 1 82 ? 2.064 -3.886 -12.610 1.00 91.56 82 LEU A C 1
ATOM 594 O O . LEU A 1 82 ? 1.320 -3.122 -11.999 1.00 91.56 82 LEU A O 1
ATOM 598 N N . ALA A 1 83 ? 3.300 -3.558 -12.968 1.00 90.25 83 ALA A N 1
ATOM 599 C CA . ALA A 1 83 ? 3.905 -2.251 -12.759 1.00 90.25 83 ALA A CA 1
ATOM 600 C C . ALA A 1 83 ? 4.070 -1.528 -14.091 1.00 90.25 83 ALA A C 1
ATOM 602 O O . ALA A 1 83 ? 4.789 -1.985 -14.978 1.00 90.25 83 ALA A O 1
ATOM 603 N N . ARG A 1 84 ? 3.438 -0.364 -14.236 1.00 87.44 84 ARG A N 1
ATOM 604 C CA . ARG A 1 84 ? 3.619 0.495 -15.408 1.00 87.44 84 ARG A CA 1
ATOM 605 C C . ARG A 1 84 ? 4.415 1.748 -15.033 1.00 87.44 84 ARG A C 1
ATOM 607 O O . ARG A 1 84 ? 3.913 2.544 -14.235 1.00 87.44 84 ARG A O 1
ATOM 614 N N . PRO A 1 85 ? 5.596 1.972 -15.632 1.00 86.88 85 PRO A N 1
ATOM 615 C CA . PRO A 1 85 ? 6.397 3.170 -15.405 1.00 86.88 85 PRO A CA 1
ATOM 616 C C . PRO A 1 85 ? 5.669 4.444 -15.838 1.00 86.88 85 PRO A C 1
ATOM 618 O O . PRO A 1 85 ? 5.095 4.513 -16.928 1.00 86.88 85 PRO A O 1
ATOM 621 N N . LEU A 1 86 ? 5.758 5.485 -15.016 1.00 82.31 86 LEU A N 1
ATOM 622 C CA . LEU A 1 86 ? 5.278 6.828 -15.332 1.00 82.31 86 LEU A CA 1
ATOM 623 C C . LEU A 1 86 ? 6.382 7.640 -16.028 1.00 82.31 86 LEU A C 1
ATOM 625 O O . LEU A 1 86 ? 6.857 8.643 -15.498 1.00 82.31 86 LEU A O 1
ATOM 629 N N . VAL A 1 87 ? 6.782 7.214 -17.231 1.00 75.94 87 VAL A N 1
ATOM 630 C CA . VAL A 1 87 ? 7.778 7.910 -18.071 1.00 75.94 87 VAL A CA 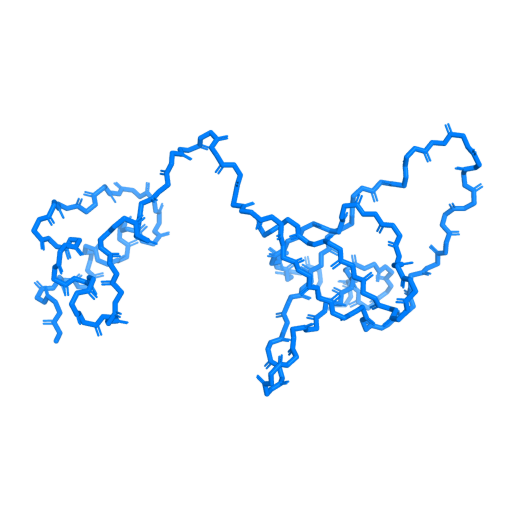1
ATOM 631 C C . VAL A 1 87 ? 7.208 8.385 -19.413 1.00 75.94 87 VAL A C 1
ATOM 633 O O . VAL A 1 87 ? 6.221 7.856 -19.928 1.00 75.94 87 VAL A O 1
ATOM 636 N N . GLY A 1 88 ? 7.857 9.395 -19.999 1.00 67.00 88 GLY A N 1
ATOM 637 C CA . GLY A 1 88 ? 7.598 9.857 -21.365 1.00 67.00 88 GLY A CA 1
ATOM 638 C C . GLY A 1 88 ? 6.215 10.484 -21.598 1.00 67.00 88 GLY A C 1
ATOM 639 O O . GLY A 1 88 ? 5.519 10.913 -20.677 1.00 67.00 88 GLY A O 1
ATOM 640 N N . GLN A 1 89 ? 5.799 10.547 -22.868 1.00 60.09 89 GLN A N 1
ATOM 641 C CA . GLN A 1 89 ? 4.539 11.188 -23.281 1.00 60.09 89 GLN A CA 1
ATOM 642 C C . GLN A 1 89 ? 3.286 10.524 -22.691 1.00 60.09 89 GLN A C 1
ATOM 644 O O . GLN A 1 89 ? 2.270 11.192 -22.500 1.00 60.09 89 GLN A O 1
ATOM 649 N N . VAL A 1 90 ? 3.345 9.223 -22.391 1.00 58.66 90 VAL A N 1
ATOM 650 C CA . VAL A 1 90 ? 2.231 8.495 -21.769 1.00 58.66 90 VAL A CA 1
ATOM 651 C C . VAL A 1 90 ? 2.006 8.985 -20.339 1.00 58.66 90 VAL A C 1
ATOM 653 O O . VAL A 1 90 ? 0.857 9.179 -19.954 1.00 58.66 90 VAL A O 1
ATOM 656 N N . ALA A 1 91 ? 3.068 9.279 -19.585 1.00 59.66 91 ALA A N 1
ATOM 657 C CA . ALA A 1 91 ? 2.952 9.923 -18.278 1.00 59.66 91 ALA A CA 1
ATOM 658 C C . ALA A 1 91 ? 2.545 11.399 -18.389 1.00 59.66 91 ALA A C 1
ATOM 660 O O . ALA A 1 91 ? 1.728 11.863 -17.604 1.00 59.66 91 ALA A O 1
ATOM 661 N N . ALA A 1 92 ? 3.038 12.125 -19.400 1.00 60.06 92 ALA A N 1
ATOM 662 C CA . ALA A 1 92 ? 2.695 13.536 -19.611 1.00 60.06 92 ALA A CA 1
ATOM 663 C C . ALA A 1 92 ? 1.203 13.759 -19.924 1.00 60.06 92 ALA A C 1
ATOM 665 O O . ALA A 1 92 ? 0.617 14.734 -19.462 1.00 60.06 92 ALA A O 1
ATOM 666 N N . ARG A 1 93 ? 0.558 12.837 -20.656 1.00 56.97 93 ARG A N 1
ATOM 667 C CA . ARG A 1 93 ? -0.900 12.879 -20.895 1.00 56.97 93 ARG A CA 1
ATOM 668 C C . ARG A 1 93 ? -1.722 12.656 -19.624 1.00 56.97 93 ARG A C 1
ATOM 670 O O . ARG A 1 93 ? -2.869 13.079 -19.565 1.00 56.97 93 ARG A O 1
ATOM 677 N N . HIS A 1 94 ? -1.126 12.016 -18.623 1.00 54.09 94 HIS A N 1
ATOM 678 C CA . HIS A 1 94 ? -1.740 11.695 -17.342 1.00 54.09 94 HIS A CA 1
ATOM 679 C C . HIS A 1 94 ? -0.984 12.367 -16.185 1.00 54.09 94 HIS A C 1
ATOM 681 O O . HIS A 1 94 ? -0.909 11.777 -15.112 1.00 54.09 94 HIS A O 1
ATOM 687 N N . SER A 1 95 ? -0.402 13.566 -16.368 1.00 53.81 95 SER A N 1
ATOM 688 C CA . SER A 1 95 ? 0.551 14.187 -15.416 1.00 53.81 95 SER A CA 1
ATOM 689 C C . SER A 1 95 ? -0.006 14.492 -14.011 1.00 53.81 95 SER A C 1
ATOM 691 O O . SER A 1 95 ? 0.673 15.123 -13.206 1.00 53.81 95 SER A O 1
ATOM 693 N N . LEU A 1 96 ? -1.241 14.077 -13.738 1.00 58.72 96 LEU A N 1
ATOM 694 C CA . LEU A 1 96 ? -1.957 14.174 -12.472 1.00 58.72 96 LEU A CA 1
ATOM 695 C C . LEU A 1 96 ? -2.064 12.823 -11.741 1.00 58.72 96 LEU A C 1
ATOM 697 O O . LEU A 1 96 ? -2.660 12.769 -10.674 1.00 58.72 96 LEU A O 1
ATOM 701 N N . VAL A 1 97 ? -1.538 11.730 -12.304 1.00 66.25 97 VAL A N 1
ATOM 702 C CA . VAL A 1 97 ? -1.603 10.408 -11.668 1.00 66.25 97 VAL A CA 1
ATOM 703 C C . VAL A 1 97 ? -0.505 10.297 -10.611 1.00 66.25 97 VAL A C 1
ATOM 705 O O . VAL A 1 97 ? 0.694 10.419 -10.907 1.00 66.25 97 VAL A O 1
ATOM 708 N N . GLU A 1 98 ? -0.937 10.093 -9.368 1.00 75.12 98 GLU A N 1
ATOM 709 C CA . GLU A 1 98 ? -0.074 9.750 -8.239 1.00 75.12 98 GLU A CA 1
ATOM 710 C C . GLU A 1 98 ? 0.667 8.436 -8.521 1.00 75.12 98 GLU A C 1
ATOM 712 O O . GLU A 1 98 ? 0.240 7.621 -9.337 1.00 75.12 98 GLU A O 1
ATOM 717 N N . ALA A 1 99 ? 1.850 8.273 -7.931 1.00 85.00 99 ALA A N 1
ATOM 718 C CA . ALA A 1 99 ? 2.572 7.013 -8.070 1.00 85.00 99 ALA A CA 1
ATOM 719 C C . ALA A 1 99 ? 2.082 6.051 -6.992 1.00 85.00 99 ALA A C 1
ATOM 721 O O . ALA A 1 99 ? 1.980 6.457 -5.840 1.00 85.00 99 ALA A O 1
ATOM 722 N N . ASP A 1 100 ? 1.864 4.795 -7.370 1.00 87.12 100 ASP A N 1
ATOM 723 C CA . ASP A 1 100 ? 1.588 3.710 -6.424 1.00 87.12 100 ASP A CA 1
ATOM 724 C C . ASP A 1 100 ? 2.887 3.118 -5.851 1.00 87.12 100 ASP A C 1
ATOM 726 O O . ASP A 1 100 ? 2.838 2.267 -4.973 1.00 87.12 100 ASP A O 1
ATOM 730 N N . GLY A 1 101 ? 4.046 3.509 -6.397 1.00 87.88 101 GLY A N 1
ATOM 731 C CA . GLY A 1 101 ? 5.356 3.125 -5.883 1.00 87.88 101 GLY A CA 1
ATOM 732 C C . GLY A 1 101 ? 6.535 3.551 -6.762 1.00 87.88 101 GLY A C 1
ATOM 733 O O . GLY A 1 101 ? 6.380 4.192 -7.812 1.00 87.88 101 GLY A O 1
ATOM 734 N N . LEU A 1 102 ? 7.737 3.176 -6.325 1.00 88.50 102 LEU A N 1
ATOM 735 C CA . LEU A 1 102 ? 9.018 3.410 -6.988 1.00 88.50 102 LEU A CA 1
ATOM 736 C C . LEU A 1 102 ? 9.673 2.088 -7.400 1.00 88.50 102 LEU A C 1
ATOM 738 O O . LEU A 1 102 ? 9.908 1.217 -6.572 1.00 88.50 102 LEU A O 1
ATOM 742 N N . ILE A 1 103 ? 10.031 1.960 -8.674 1.00 88.25 103 ILE A N 1
ATOM 743 C CA . ILE A 1 103 ? 10.877 0.884 -9.194 1.00 88.25 103 ILE A CA 1
ATOM 744 C C . ILE A 1 103 ? 12.299 1.077 -8.657 1.00 88.25 103 ILE A C 1
ATOM 746 O O . ILE A 1 103 ? 12.893 2.131 -8.902 1.00 88.25 103 ILE A O 1
ATOM 750 N N . LEU A 1 104 ? 12.839 0.072 -7.961 1.00 83.44 104 LEU A N 1
ATOM 751 C CA . LEU A 1 104 ? 14.157 0.124 -7.307 1.00 83.44 104 LEU A CA 1
ATOM 752 C C . LEU A 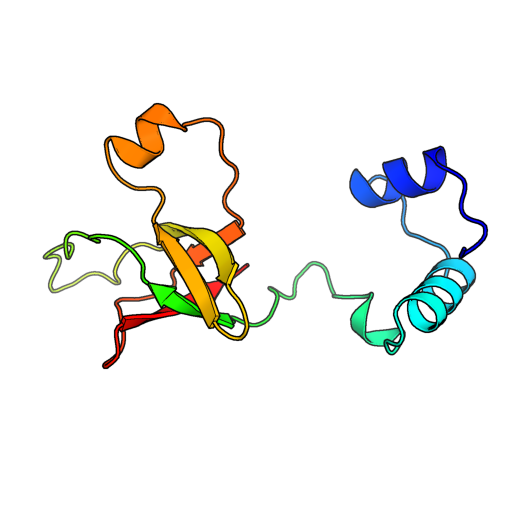1 104 ? 15.327 -0.369 -8.184 1.00 83.44 104 LEU A C 1
ATOM 754 O O . LEU A 1 104 ? 16.484 -0.230 -7.793 1.00 83.44 104 LEU A O 1
ATOM 758 N N . GLY A 1 105 ? 15.058 -0.917 -9.374 1.00 75.81 105 GLY A N 1
ATOM 759 C CA . GLY A 1 105 ? 16.086 -1.493 -10.247 1.00 75.81 105 GLY A CA 1
ATOM 760 C C . GLY A 1 105 ? 15.621 -1.751 -11.683 1.00 75.81 105 GLY A C 1
ATOM 761 O O . GLY A 1 105 ? 14.523 -1.371 -12.086 1.00 75.81 105 GLY A O 1
ATOM 762 N N . GLY A 1 106 ? 16.486 -2.372 -12.487 1.00 69.62 106 GLY A N 1
ATOM 763 C CA . GLY A 1 106 ? 16.118 -2.854 -13.821 1.00 69.62 106 GLY A CA 1
ATOM 764 C C . GLY A 1 106 ? 15.254 -4.121 -13.753 1.00 69.62 106 GLY A C 1
ATOM 765 O O . GLY A 1 106 ? 15.198 -4.757 -12.704 1.00 69.62 106 GLY A O 1
ATOM 766 N N . PRO A 1 107 ? 14.571 -4.498 -14.847 1.00 69.06 107 PRO A N 1
ATOM 767 C CA . PRO A 1 107 ? 13.822 -5.746 -14.886 1.00 69.06 107 PRO A CA 1
ATOM 768 C C . PRO A 1 107 ? 14.754 -6.959 -14.733 1.00 69.06 107 PRO A C 1
ATOM 770 O O . PRO A 1 107 ? 15.716 -7.112 -15.487 1.00 69.06 107 PRO A O 1
ATOM 773 N N . GLU A 1 108 ? 14.429 -7.832 -13.783 1.00 70.88 108 GLU A N 1
ATOM 774 C CA . GLU A 1 108 ? 15.015 -9.165 -13.603 1.00 70.88 108 GLU A CA 1
ATOM 775 C C . GLU A 1 108 ? 14.588 -10.106 -14.756 1.00 70.88 108 GLU A C 1
ATOM 777 O O . GLU A 1 108 ? 13.611 -9.820 -15.473 1.00 70.88 108 GLU A O 1
ATOM 782 N N . PRO A 1 109 ? 15.278 -11.246 -14.982 1.00 58.41 109 PRO A N 1
ATOM 783 C CA . PRO A 1 109 ? 14.872 -12.215 -15.997 1.00 58.41 109 PRO A CA 1
ATOM 784 C C . PRO A 1 109 ? 13.417 -12.652 -15.776 1.00 58.41 109 PRO A C 1
ATOM 786 O O . PRO A 1 109 ? 13.060 -13.188 -14.732 1.00 58.41 109 PRO A O 1
ATOM 789 N N . GLY A 1 110 ? 12.570 -12.407 -16.780 1.00 67.38 110 GLY A N 1
ATOM 790 C CA . GLY A 1 110 ? 11.119 -12.600 -16.678 1.00 67.38 110 GLY A CA 1
ATOM 791 C C . GLY A 1 110 ? 10.305 -11.310 -16.565 1.00 67.38 110 GLY A C 1
ATOM 792 O O . GLY A 1 110 ? 9.096 -11.397 -16.382 1.00 67.38 110 GLY A O 1
ATOM 793 N N . ASN A 1 111 ? 10.933 -10.138 -16.737 1.00 82.69 111 ASN A N 1
ATOM 794 C CA . ASN A 1 111 ? 10.257 -8.835 -16.773 1.00 82.69 111 ASN A CA 1
ATOM 795 C C . ASN A 1 111 ? 9.616 -8.455 -15.422 1.00 82.69 111 ASN A C 1
ATOM 797 O O . ASN A 1 111 ? 8.595 -7.773 -15.373 1.00 82.69 111 ASN A O 1
ATOM 801 N N . LEU A 1 112 ? 10.219 -8.918 -14.324 1.00 85.62 112 LEU A N 1
ATOM 802 C CA . LEU A 1 112 ? 9.820 -8.600 -12.955 1.00 85.62 112 LEU A CA 1
ATOM 803 C C . LEU A 1 112 ? 10.653 -7.432 -12.426 1.00 85.62 112 LEU A C 1
ATOM 805 O O . LEU A 1 112 ? 11.852 -7.357 -12.680 1.00 85.62 112 LEU A O 1
ATOM 809 N N . VAL A 1 113 ? 10.021 -6.530 -11.683 1.00 87.12 113 VAL A N 1
ATOM 810 C CA . VAL A 1 113 ? 10.661 -5.388 -11.026 1.00 87.12 113 VAL A CA 1
ATOM 811 C C . VAL A 1 113 ? 10.272 -5.337 -9.555 1.00 87.12 113 VAL A C 1
ATOM 813 O O . VAL A 1 113 ? 9.131 -5.630 -9.192 1.00 87.12 113 VAL A O 1
ATOM 816 N N . GLU A 1 114 ? 11.221 -4.939 -8.712 1.00 90.00 114 GLU A N 1
ATOM 817 C CA . GLU A 1 114 ? 10.939 -4.592 -7.322 1.00 90.00 114 GLU A CA 1
ATOM 818 C C . GLU A 1 114 ? 10.368 -3.179 -7.240 1.00 90.00 114 GLU A C 1
ATOM 820 O O . GLU A 1 114 ? 10.954 -2.219 -7.753 1.00 90.00 114 GLU A O 1
ATOM 825 N N . ILE A 1 115 ? 9.212 -3.072 -6.591 1.00 88.44 115 ILE A N 1
ATOM 826 C CA . ILE A 1 115 ? 8.491 -1.827 -6.364 1.00 88.44 115 ILE A CA 1
ATOM 827 C C . ILE A 1 115 ? 8.457 -1.555 -4.871 1.00 88.44 115 ILE A C 1
ATOM 829 O O . ILE A 1 115 ? 7.987 -2.385 -4.100 1.00 88.44 115 ILE A O 1
ATOM 833 N N . GLN A 1 116 ? 8.908 -0.373 -4.486 1.00 88.81 116 GLN A N 1
ATOM 834 C CA . GLN A 1 116 ? 8.686 0.204 -3.174 1.00 88.81 116 GLN A CA 1
ATOM 835 C C . GLN A 1 116 ? 7.367 0.989 -3.209 1.00 88.81 116 GLN A C 1
ATOM 837 O O . GLN A 1 116 ? 7.366 2.063 -3.816 1.00 88.81 116 GLN A O 1
ATOM 842 N N . PRO A 1 117 ? 6.253 0.464 -2.666 1.00 81.25 117 PRO A N 1
ATOM 843 C CA . PRO A 1 117 ? 5.008 1.221 -2.575 1.00 81.25 117 PRO A CA 1
ATOM 844 C C . PRO A 1 117 ? 5.135 2.411 -1.616 1.00 81.25 117 PRO A C 1
ATOM 846 O O . PRO A 1 117 ? 6.030 2.370 -0.733 1.00 81.25 117 PRO A O 1
#

Sequence (117 aa):
MAGISRQAYAAVEASTATPSTEVALRLAVALGARVDRLFSLAEESPPAVQAELVGAVEPETSINQPAPSRRATLAQVGHRLLARPLVGQVAARHSLVEADGLILGGPEPGNLVEIQP

pLDDT: mean 77.63, std 12.42, range [45.84, 92.25]

Secondary structure (DSSP, 8-state):
-----HHHHHHHHTT-SPPPHHHHHHHHHHHTS-GGGG---TTSPPPPEEEEE-S-------TTSPPPPEEEEEEEETTEEEEEE--HHHHHHTTTPPPSEEE-SSPBTTTEEEEE-